Protein AF-A0A819NDY3-F1 (afdb_monomer_lite)

Foldseek 3Di:
DVQLVVLLQVLAVVSNVVVCVVCVVVCVVVVCVVVSVVSNLSSLVNQVVVVVVVDVDDDLVVSCVVNVPPDSVVSVVSVVD

Structure (mmCIF, N/CA/C/O backbone):
data_AF-A0A819NDY3-F1
#
_entry.id   AF-A0A819NDY3-F1
#
loop_
_atom_site.group_PDB
_atom_site.id
_atom_site.type_symbol
_atom_site.label_atom_id
_atom_site.label_alt_id
_atom_site.label_comp_id
_atom_site.label_asym_id
_atom_site.label_entity_id
_atom_site.label_seq_id
_atom_site.pdbx_PDB_ins_code
_atom_site.Cartn_x
_atom_site.Cartn_y
_atom_site.Cartn_z
_atom_site.occupancy
_atom_site.B_iso_or_equiv
_atom_site.auth_seq_id
_atom_site.auth_comp_id
_atom_site.auth_asym_id
_atom_site.auth_atom_id
_atom_site.pdbx_PDB_model_num
ATOM 1 N N . ILE A 1 1 ? -8.658 -7.186 13.027 1.00 58.03 1 ILE A N 1
ATOM 2 C CA . ILE A 1 1 ? -7.240 -6.757 13.167 1.00 58.03 1 ILE A CA 1
ATOM 3 C C . ILE A 1 1 ? -6.310 -7.614 12.302 1.00 58.03 1 ILE A C 1
ATOM 5 O O . ILE A 1 1 ? -5.603 -7.046 11.482 1.00 58.03 1 ILE A O 1
ATOM 9 N N . PHE A 1 2 ? -6.351 -8.952 12.393 1.00 65.38 2 PHE A N 1
ATOM 10 C CA . PHE A 1 2 ? -5.452 -9.834 11.624 1.00 65.38 2 PHE A CA 1
ATOM 11 C C . PHE A 1 2 ? -5.542 -9.654 10.094 1.00 65.38 2 PHE A C 1
ATOM 13 O O . PHE A 1 2 ? -4.517 -9.571 9.429 1.00 65.38 2 PHE A O 1
ATOM 20 N N . ASN A 1 3 ? -6.748 -9.467 9.540 1.00 67.38 3 ASN A N 1
ATOM 21 C CA . ASN A 1 3 ? -6.925 -9.205 8.102 1.00 67.38 3 ASN A CA 1
ATOM 22 C C . ASN A 1 3 ? -6.272 -7.900 7.620 1.00 67.38 3 ASN A C 1
ATOM 24 O O . ASN A 1 3 ? -5.795 -7.846 6.493 1.00 67.38 3 ASN A O 1
ATOM 28 N N . ILE A 1 4 ? -6.191 -6.873 8.474 1.00 68.94 4 ILE A N 1
ATOM 29 C CA . ILE A 1 4 ? -5.516 -5.608 8.138 1.00 68.94 4 ILE A CA 1
ATOM 30 C C . ILE A 1 4 ? -4.008 -5.845 8.074 1.00 68.94 4 ILE A C 1
ATOM 32 O O . ILE A 1 4 ? -3.352 -5.407 7.138 1.00 68.94 4 ILE A O 1
ATOM 36 N N . TYR A 1 5 ? -3.468 -6.587 9.045 1.00 68.44 5 TYR A N 1
ATOM 37 C CA . TYR A 1 5 ? -2.053 -6.948 9.071 1.00 68.44 5 TYR A CA 1
ATOM 38 C C . TYR A 1 5 ? -1.657 -7.791 7.851 1.00 68.44 5 TYR A C 1
ATOM 40 O O . TYR A 1 5 ? -0.636 -7.526 7.222 1.00 68.44 5 TYR A O 1
ATOM 48 N N . LEU A 1 6 ? -2.492 -8.765 7.473 1.00 70.25 6 LEU A N 1
ATOM 49 C CA . LEU A 1 6 ? -2.275 -9.574 6.273 1.00 70.25 6 LEU A CA 1
ATOM 50 C C . LEU A 1 6 ? -2.345 -8.737 4.990 1.00 70.25 6 LEU A C 1
ATOM 52 O O . LEU A 1 6 ? -1.487 -8.909 4.130 1.00 70.25 6 LEU A O 1
ATOM 56 N N . ALA A 1 7 ? -3.298 -7.806 4.875 1.00 68.25 7 ALA A N 1
ATOM 57 C CA . ALA A 1 7 ? -3.395 -6.904 3.724 1.00 68.25 7 ALA A CA 1
ATOM 58 C C . ALA A 1 7 ? -2.162 -5.989 3.601 1.00 68.25 7 ALA A C 1
ATOM 60 O O . ALA A 1 7 ? -1.611 -5.832 2.513 1.00 68.25 7 ALA A O 1
ATOM 61 N N . VAL A 1 8 ? -1.670 -5.456 4.726 1.00 69.00 8 VAL A N 1
ATOM 62 C CA . VAL A 1 8 ? -0.442 -4.642 4.774 1.00 69.00 8 VAL A CA 1
ATOM 63 C C . VAL A 1 8 ? 0.778 -5.460 4.365 1.00 69.00 8 VAL A C 1
ATOM 65 O O . VAL A 1 8 ? 1.598 -4.988 3.582 1.00 69.00 8 VAL A O 1
ATOM 68 N N . ARG A 1 9 ? 0.889 -6.698 4.860 1.00 67.06 9 ARG A N 1
ATOM 69 C CA . ARG A 1 9 ? 1.999 -7.601 4.538 1.00 67.06 9 ARG A CA 1
ATOM 70 C C . ARG A 1 9 ? 1.978 -8.056 3.078 1.00 67.06 9 ARG A C 1
ATOM 72 O O . ARG A 1 9 ? 3.042 -8.251 2.502 1.00 67.06 9 ARG A O 1
ATOM 79 N N . ALA A 1 10 ? 0.793 -8.234 2.501 1.00 68.25 10 ALA A N 1
ATOM 80 C CA . ALA A 1 10 ? 0.624 -8.612 1.102 1.00 68.25 10 ALA A CA 1
ATOM 81 C C . ALA A 1 10 ? 0.844 -7.441 0.126 1.00 68.25 10 ALA A C 1
ATOM 83 O O . ALA A 1 10 ? 1.074 -7.688 -1.052 1.00 68.25 10 ALA A O 1
ATOM 84 N N . GLY A 1 11 ? 0.802 -6.185 0.593 1.00 68.19 11 GLY A N 1
ATOM 85 C CA . GLY A 1 11 ? 0.922 -5.011 -0.280 1.00 68.19 11 GLY A CA 1
ATOM 86 C C . GLY A 1 11 ? -0.326 -4.755 -1.135 1.00 68.19 11 GLY A C 1
ATOM 87 O O . GLY A 1 11 ? -0.242 -4.057 -2.139 1.00 68.19 11 GLY A O 1
ATOM 88 N N . ASP A 1 12 ? -1.471 -5.330 -0.759 1.00 71.62 12 ASP A N 1
ATOM 89 C CA . ASP A 1 12 ? -2.665 -5.390 -1.602 1.00 71.62 12 ASP A CA 1
ATOM 90 C C . ASP A 1 12 ? -3.683 -4.308 -1.200 1.00 71.62 12 ASP A C 1
ATOM 92 O O . ASP A 1 12 ? -4.341 -4.391 -0.153 1.00 71.62 12 ASP A O 1
ATOM 96 N N . LEU A 1 13 ? -3.785 -3.255 -2.021 1.00 71.56 13 LEU A N 1
ATOM 97 C CA . LEU A 1 13 ? -4.664 -2.111 -1.757 1.00 71.56 13 LEU A CA 1
ATOM 98 C C . LEU A 1 13 ? -6.150 -2.456 -1.899 1.00 71.56 13 LEU A C 1
ATOM 100 O O . LEU A 1 13 ? -6.971 -1.883 -1.177 1.00 71.56 13 LEU A O 1
ATOM 104 N N . SER A 1 14 ? -6.499 -3.409 -2.767 1.00 72.44 14 SER A N 1
ATOM 105 C CA . SER A 1 14 ? -7.887 -3.837 -2.970 1.00 72.44 14 SER A CA 1
ATOM 106 C C . SER A 1 14 ? -8.436 -4.480 -1.699 1.00 72.44 14 SER A C 1
ATOM 108 O O . SER A 1 14 ? -9.457 -4.054 -1.154 1.00 72.44 14 SER A O 1
ATOM 110 N N . ARG A 1 15 ? -7.669 -5.417 -1.135 1.00 74.50 15 ARG A N 1
ATOM 111 C CA . ARG A 1 15 ? -8.028 -6.104 0.109 1.00 74.50 15 ARG A CA 1
ATOM 112 C C . ARG A 1 15 ? -8.023 -5.165 1.315 1.00 74.50 15 ARG A C 1
ATOM 114 O O . ARG A 1 15 ? -8.839 -5.313 2.223 1.00 74.50 15 ARG A O 1
ATOM 121 N N . PHE A 1 16 ? -7.124 -4.176 1.331 1.00 75.12 16 PHE A N 1
ATOM 122 C CA . PHE A 1 16 ? -7.130 -3.128 2.352 1.00 75.12 16 PHE A CA 1
ATOM 123 C C . PHE A 1 16 ? -8.422 -2.306 2.301 1.00 75.12 16 PHE A C 1
ATOM 125 O O . PHE A 1 16 ? -8.993 -2.042 3.357 1.00 75.12 16 PHE A O 1
ATOM 132 N N . LYS A 1 17 ? -8.910 -1.954 1.104 1.00 76.88 17 LYS A N 1
ATOM 133 C CA . LYS A 1 17 ? -10.131 -1.160 0.904 1.00 76.88 17 LYS A CA 1
ATOM 134 C C . LYS A 1 17 ? -11.394 -1.891 1.369 1.00 76.88 17 LYS A C 1
ATOM 136 O O . LYS A 1 17 ? -12.178 -1.291 2.097 1.00 76.88 17 LYS A O 1
ATOM 141 N N . GLU A 1 18 ? -11.555 -3.175 1.041 1.00 81.38 18 GLU A N 1
ATOM 142 C CA . GLU A 1 18 ? -12.690 -3.994 1.518 1.00 81.38 18 GLU A CA 1
ATOM 143 C C . GLU A 1 18 ? -12.739 -4.086 3.049 1.00 81.38 18 GLU A C 1
ATOM 145 O O . GLU A 1 18 ? -13.790 -3.954 3.682 1.00 81.38 18 GLU A O 1
ATOM 150 N N . VAL A 1 19 ? -11.576 -4.286 3.671 1.00 77.38 19 VAL A N 1
ATOM 151 C CA . VAL A 1 19 ? -11.469 -4.358 5.131 1.00 77.38 19 VAL A CA 1
ATOM 152 C C . VAL A 1 19 ? -11.731 -2.983 5.755 1.00 77.38 19 VAL A C 1
ATOM 154 O O . VAL A 1 19 ? -12.368 -2.897 6.803 1.00 77.38 19 VAL A O 1
ATOM 157 N N . LEU A 1 20 ? -11.284 -1.901 5.114 1.00 77.19 20 LEU A N 1
ATOM 158 C CA . LEU A 1 20 ? -11.579 -0.532 5.539 1.00 77.19 20 LEU A CA 1
ATOM 159 C C . LEU A 1 20 ? -13.084 -0.264 5.546 1.00 77.19 20 LEU A C 1
ATOM 161 O O . LEU A 1 20 ? -13.588 0.260 6.533 1.00 77.19 20 LEU A O 1
ATOM 165 N N . ASP A 1 21 ? -13.784 -0.670 4.488 1.00 79.75 21 ASP A N 1
ATOM 166 C CA . ASP A 1 21 ? -15.234 -0.523 4.358 1.00 79.75 21 ASP A CA 1
ATOM 167 C C . ASP A 1 21 ? -15.973 -1.299 5.461 1.00 79.75 21 ASP A C 1
ATOM 169 O O . ASP A 1 21 ? -16.760 -0.734 6.222 1.00 79.75 21 ASP A O 1
ATOM 173 N N . THR A 1 22 ? -15.579 -2.559 5.672 1.00 80.62 22 THR A N 1
ATOM 174 C CA . THR A 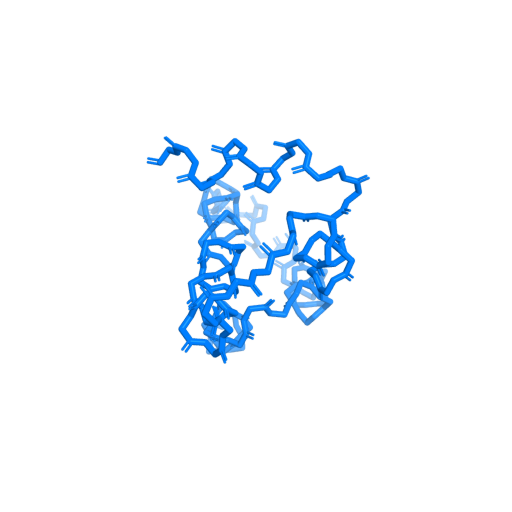1 22 ? -16.163 -3.446 6.694 1.00 80.62 22 THR A CA 1
ATOM 175 C C . THR A 1 22 ? -16.007 -2.902 8.121 1.00 80.62 22 THR A C 1
ATOM 177 O O . THR A 1 22 ? -16.891 -3.065 8.963 1.00 80.62 22 THR A O 1
ATOM 180 N N . TYR A 1 23 ? -14.871 -2.271 8.432 1.00 75.56 23 TYR A N 1
ATOM 181 C CA . TYR A 1 23 ? -14.560 -1.785 9.783 1.00 75.56 23 TYR A CA 1
ATOM 182 C C . TYR A 1 23 ? -14.699 -0.261 9.940 1.00 75.56 23 TYR A C 1
ATOM 184 O O . TYR A 1 23 ? -14.409 0.263 11.019 1.00 75.56 23 TYR A O 1
ATOM 192 N N . SER A 1 24 ? -15.190 0.446 8.916 1.00 72.00 24 SER A N 1
ATOM 193 C CA . SER A 1 24 ? -15.253 1.915 8.848 1.00 72.00 24 SER A CA 1
ATOM 194 C C . SER A 1 24 ? -15.973 2.535 10.056 1.00 72.00 24 SER A C 1
ATOM 196 O O . SER A 1 24 ? -15.478 3.478 10.675 1.00 72.00 24 SER A O 1
ATOM 198 N N . ASN A 1 25 ? -17.078 1.919 10.488 1.00 73.56 25 ASN A N 1
ATOM 199 C CA . ASN A 1 25 ? -17.878 2.363 11.636 1.00 73.56 25 ASN A CA 1
ATOM 200 C C . ASN A 1 25 ? -17.108 2.253 12.975 1.00 73.56 25 ASN A C 1
ATOM 202 O O . ASN A 1 25 ? -17.121 3.162 13.804 1.00 73.56 25 ASN A O 1
ATOM 206 N N . ARG A 1 26 ? -16.324 1.179 13.149 1.00 73.56 26 ARG A N 1
ATOM 207 C CA . ARG A 1 26 ? -15.470 0.979 14.335 1.00 73.56 26 ARG A CA 1
ATOM 208 C C . ARG A 1 26 ? -14.316 1.979 14.381 1.00 73.56 26 ARG A C 1
ATOM 210 O O . ARG A 1 26 ? -13.961 2.466 15.448 1.00 73.56 26 ARG A O 1
ATOM 217 N N . PHE A 1 27 ? -13.749 2.311 13.225 1.00 70.94 27 PHE A N 1
ATOM 218 C CA . PHE A 1 27 ? -12.631 3.248 13.130 1.00 70.94 27 PHE A CA 1
ATOM 219 C C . PHE A 1 27 ? -13.018 4.703 13.393 1.00 70.94 27 PHE A C 1
ATOM 221 O O . PHE A 1 27 ? -12.195 5.463 13.910 1.00 70.94 27 PHE A O 1
ATOM 228 N N . GLN A 1 28 ? -14.254 5.087 13.061 1.00 69.44 28 GLN A N 1
ATOM 229 C CA . GLN A 1 28 ? -14.781 6.414 13.380 1.00 69.44 28 GLN A CA 1
ATOM 230 C C . GLN A 1 28 ? -14.960 6.606 14.889 1.00 69.44 28 GLN A C 1
ATOM 232 O O . GLN A 1 28 ? -14.611 7.664 15.411 1.00 69.44 28 GLN A O 1
ATOM 237 N N . GLN A 1 29 ? -15.428 5.576 15.601 1.00 70.88 29 GLN A N 1
ATOM 238 C CA . GLN A 1 29 ? -15.565 5.623 17.061 1.00 70.88 29 GLN A CA 1
ATOM 239 C C . GLN A 1 29 ? -14.208 5.632 17.779 1.00 70.88 29 GLN A C 1
ATOM 241 O O . GLN A 1 29 ? -14.018 6.365 18.745 1.00 70.88 29 GLN A O 1
ATOM 246 N N . GLU A 1 30 ? -13.236 4.876 17.271 1.00 69.50 30 GLU A N 1
ATOM 247 C CA . GLU A 1 30 ? -11.950 4.638 17.938 1.00 69.50 30 GLU A CA 1
ATOM 248 C C . GLU A 1 30 ? -10.870 5.705 17.650 1.00 69.50 30 GLU A C 1
ATOM 250 O O . GLU A 1 30 ? -9.703 5.510 17.992 1.00 69.50 30 GLU A O 1
ATOM 255 N N . LYS A 1 31 ? -11.198 6.824 16.978 1.00 67.62 31 LYS A N 1
ATOM 256 C CA . LYS A 1 31 ? -10.228 7.865 16.545 1.00 67.62 31 LYS A CA 1
ATOM 257 C C . LYS A 1 31 ? -8.997 7.309 15.801 1.00 67.62 31 LYS A C 1
ATOM 259 O O . LYS A 1 31 ? -7.964 7.972 15.692 1.00 67.62 31 LYS A O 1
ATOM 264 N N . THR A 1 32 ? -9.080 6.107 15.233 1.00 74.56 32 THR A N 1
ATOM 265 C CA . THR A 1 32 ? -7.925 5.397 14.654 1.00 74.56 32 THR A CA 1
ATOM 266 C C . THR A 1 32 ? -7.625 5.814 13.214 1.00 74.56 32 THR A C 1
ATOM 268 O O . THR A 1 32 ? -6.762 5.234 12.560 1.00 74.56 32 THR A O 1
ATOM 271 N N . TRP A 1 33 ? -8.283 6.862 12.717 1.00 72.06 33 TRP A N 1
ATOM 272 C CA . TRP A 1 33 ? -8.122 7.375 11.356 1.00 72.06 33 TRP A CA 1
ATOM 273 C C . TRP A 1 33 ? -6.665 7.702 10.991 1.00 72.06 33 TRP A C 1
ATOM 275 O O . TRP A 1 33 ? -6.188 7.344 9.915 1.00 72.06 33 TRP A O 1
ATOM 285 N N . SER A 1 34 ? -5.908 8.291 11.924 1.00 77.12 34 SER A N 1
ATOM 286 C CA . SER A 1 34 ? -4.474 8.568 11.730 1.00 77.12 34 SER A CA 1
ATOM 287 C C . SER A 1 34 ? -3.655 7.287 11.511 1.00 77.12 34 SER A C 1
ATOM 289 O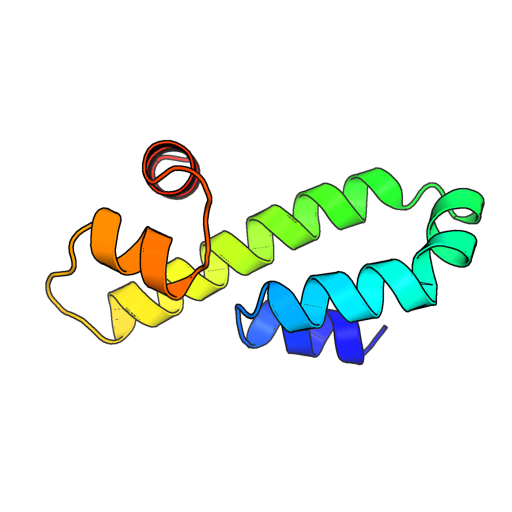 O . SER A 1 34 ? -2.742 7.253 10.683 1.00 77.12 34 SER A O 1
ATOM 291 N N . LEU A 1 35 ? -4.015 6.196 12.196 1.00 78.75 35 LEU A N 1
ATOM 292 C CA . LEU A 1 35 ? -3.365 4.899 12.020 1.00 78.75 35 LEU A CA 1
ATOM 293 C C . LEU A 1 35 ? -3.676 4.302 10.644 1.00 78.75 35 LEU A C 1
ATOM 295 O O . LEU A 1 35 ? -2.786 3.727 10.030 1.00 78.75 35 LEU A O 1
ATOM 299 N N . ILE A 1 36 ? -4.895 4.479 10.132 1.00 77.56 36 ILE A N 1
ATOM 300 C CA . ILE A 1 36 ? -5.313 3.987 8.808 1.00 77.56 36 ILE A CA 1
ATOM 301 C C . ILE A 1 36 ? -4.530 4.674 7.693 1.00 77.56 36 ILE A C 1
ATOM 303 O O . ILE A 1 36 ? -4.022 4.000 6.799 1.00 77.56 36 ILE A O 1
ATOM 307 N N . ILE A 1 37 ? -4.375 5.998 7.763 1.00 77.25 37 ILE A N 1
ATOM 308 C CA . ILE A 1 37 ? -3.577 6.752 6.785 1.00 77.25 37 ILE A CA 1
ATOM 309 C C . ILE A 1 37 ? -2.127 6.252 6.799 1.00 77.25 37 ILE A C 1
ATOM 311 O O . ILE A 1 37 ? -1.543 5.984 5.748 1.00 77.25 37 ILE A O 1
ATOM 315 N N . ARG A 1 38 ? -1.556 6.059 7.996 1.00 80.69 38 ARG A N 1
ATOM 316 C CA . ARG A 1 38 ? -0.209 5.492 8.145 1.00 80.69 38 ARG A CA 1
ATOM 317 C C . ARG A 1 38 ? -0.132 4.071 7.594 1.00 80.69 38 ARG A C 1
ATOM 319 O O . ARG A 1 38 ? 0.829 3.764 6.898 1.00 80.69 38 ARG A O 1
ATOM 326 N N . LEU A 1 39 ? -1.118 3.217 7.866 1.00 78.31 39 LEU A N 1
ATOM 327 C CA . LEU A 1 39 ? -1.180 1.845 7.357 1.00 78.31 39 LEU A CA 1
ATOM 328 C C . LEU A 1 39 ? -1.221 1.825 5.834 1.00 78.31 39 LEU A C 1
ATOM 330 O O . LEU A 1 39 ? -0.448 1.086 5.241 1.00 78.31 39 LEU A O 1
ATOM 334 N N . ARG A 1 40 ? -2.025 2.689 5.204 1.00 77.62 40 ARG A N 1
ATOM 335 C CA . ARG A 1 40 ? -2.087 2.824 3.744 1.00 77.62 40 ARG A CA 1
ATOM 336 C C . ARG A 1 40 ? -0.712 3.138 3.150 1.00 77.62 40 ARG A C 1
ATOM 338 O O . ARG A 1 40 ? -0.269 2.453 2.235 1.00 77.62 40 ARG A O 1
ATOM 345 N N . HIS A 1 41 ? 0.006 4.108 3.719 1.00 77.06 41 HIS A N 1
ATOM 346 C CA . HIS A 1 41 ? 1.370 4.425 3.276 1.00 77.06 41 HIS A CA 1
ATOM 347 C C . HIS A 1 41 ? 2.364 3.284 3.560 1.00 77.06 41 HIS A C 1
ATOM 349 O O . HIS A 1 41 ? 3.263 3.043 2.761 1.00 77.06 41 HIS A O 1
ATOM 355 N N . ASN A 1 42 ? 2.194 2.541 4.661 1.00 79.50 42 ASN A N 1
ATOM 356 C CA . ASN A 1 42 ? 3.021 1.368 4.968 1.00 79.50 42 ASN A CA 1
ATOM 357 C C . ASN A 1 42 ? 2.760 0.192 4.011 1.00 79.50 42 ASN A C 1
ATOM 359 O O . ASN A 1 42 ? 3.713 -0.496 3.649 1.00 79.50 42 ASN A O 1
ATOM 363 N N . VAL A 1 43 ? 1.512 -0.024 3.5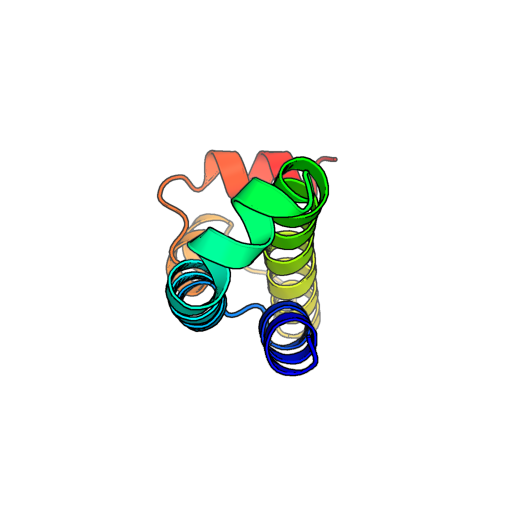72 1.00 78.75 43 VAL A N 1
ATOM 364 C CA . VAL A 1 43 ? 1.161 -1.035 2.556 1.00 78.75 43 VAL A CA 1
ATOM 365 C C . VAL A 1 43 ? 1.897 -0.721 1.258 1.00 78.75 43 VAL A C 1
ATOM 367 O O . VAL A 1 43 ? 2.577 -1.590 0.720 1.00 78.75 43 VAL A O 1
ATOM 370 N N . ILE A 1 44 ? 1.841 0.538 0.813 1.00 78.38 44 ILE A N 1
ATOM 371 C CA . ILE A 1 44 ? 2.504 0.987 -0.417 1.00 78.38 44 ILE A CA 1
ATOM 372 C C . ILE A 1 44 ? 4.024 0.819 -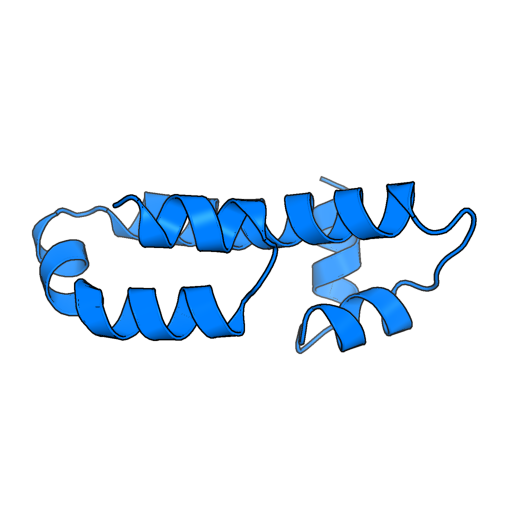0.300 1.00 78.38 44 ILE A C 1
ATOM 374 O O . ILE A 1 44 ? 4.630 0.176 -1.152 1.00 78.38 44 ILE A O 1
ATOM 378 N N . LYS A 1 45 ? 4.649 1.291 0.790 1.00 79.56 45 LYS A N 1
ATOM 379 C CA . LYS A 1 45 ? 6.094 1.099 1.022 1.00 79.56 45 LYS A CA 1
ATOM 380 C C . LYS A 1 45 ? 6.503 -0.375 1.013 1.00 79.56 45 LYS A C 1
ATOM 382 O O . LYS A 1 45 ? 7.538 -0.724 0.447 1.00 79.56 45 LYS A O 1
ATOM 387 N N . THR A 1 46 ? 5.698 -1.239 1.630 1.00 80.56 46 THR A N 1
ATOM 388 C CA . THR A 1 46 ? 5.966 -2.683 1.681 1.00 80.56 46 THR A CA 1
ATOM 389 C C . THR A 1 46 ? 5.838 -3.313 0.297 1.00 80.56 46 THR A C 1
ATOM 391 O O . THR A 1 46 ? 6.726 -4.063 -0.104 1.00 80.56 46 THR A O 1
ATOM 394 N N . GLY A 1 47 ? 4.791 -2.964 -0.456 1.00 78.81 47 GLY A N 1
ATOM 395 C CA . GLY A 1 47 ? 4.584 -3.433 -1.824 1.00 78.81 47 GLY A CA 1
ATOM 396 C C . GLY A 1 47 ? 5.720 -3.017 -2.758 1.00 78.81 47 GLY A C 1
ATOM 397 O O . GLY A 1 47 ? 6.272 -3.863 -3.456 1.00 78.81 47 GLY A O 1
ATOM 398 N N . ILE A 1 48 ? 6.159 -1.756 -2.695 1.00 78.25 48 ILE A N 1
ATOM 399 C CA . ILE A 1 48 ? 7.307 -1.285 -3.481 1.00 78.25 48 ILE A CA 1
ATOM 400 C C . ILE A 1 48 ? 8.574 -2.047 -3.096 1.00 78.25 48 ILE A C 1
ATOM 402 O O . ILE A 1 48 ? 9.260 -2.557 -3.973 1.00 78.25 48 ILE A O 1
ATOM 406 N N . LYS A 1 49 ? 8.862 -2.209 -1.799 1.00 78.62 49 LYS A N 1
ATOM 407 C CA . LYS A 1 49 ? 10.042 -2.954 -1.340 1.00 78.62 49 LYS A CA 1
ATOM 408 C C . LYS A 1 49 ? 10.034 -4.408 -1.822 1.00 78.62 49 LYS A C 1
ATOM 410 O O . LYS A 1 49 ? 11.068 -4.910 -2.249 1.00 78.62 49 LYS A O 1
ATOM 415 N N . MET A 1 50 ? 8.880 -5.071 -1.787 1.00 78.25 50 MET A N 1
ATOM 416 C CA . MET A 1 50 ? 8.700 -6.438 -2.291 1.00 78.25 50 MET A CA 1
ATOM 417 C C . MET A 1 50 ? 8.992 -6.531 -3.797 1.00 78.25 50 MET A C 1
ATOM 419 O O . MET A 1 50 ? 9.670 -7.453 -4.257 1.00 78.25 50 MET A O 1
ATOM 423 N N . ILE A 1 51 ? 8.517 -5.546 -4.561 1.00 78.94 51 ILE A N 1
ATOM 424 C CA . ILE A 1 51 ? 8.752 -5.446 -6.001 1.00 78.94 51 ILE A CA 1
ATOM 425 C C . ILE A 1 51 ? 10.230 -5.134 -6.291 1.00 78.94 51 ILE A C 1
ATOM 427 O O . ILE A 1 51 ? 10.835 -5.821 -7.108 1.00 78.94 51 ILE A O 1
ATOM 431 N N . SER A 1 52 ? 10.848 -4.183 -5.587 1.00 77.00 52 SER A N 1
ATOM 432 C CA . SER A 1 52 ? 12.274 -3.851 -5.729 1.00 77.00 52 SER A CA 1
ATOM 433 C C . SER A 1 52 ? 13.200 -5.014 -5.365 1.00 77.00 52 SER A C 1
ATOM 435 O O . SER A 1 52 ? 14.279 -5.130 -5.931 1.00 77.00 52 SER A O 1
ATOM 437 N N . LEU A 1 53 ? 12.796 -5.892 -4.442 1.00 78.69 53 LEU A N 1
ATOM 438 C CA . LEU A 1 53 ? 13.539 -7.122 -4.142 1.00 78.69 53 LEU A CA 1
ATOM 439 C C . LEU A 1 53 ? 13.410 -8.173 -5.253 1.00 78.69 53 LEU A C 1
ATOM 441 O O . LEU A 1 53 ? 14.327 -8.963 -5.454 1.00 78.69 53 LEU 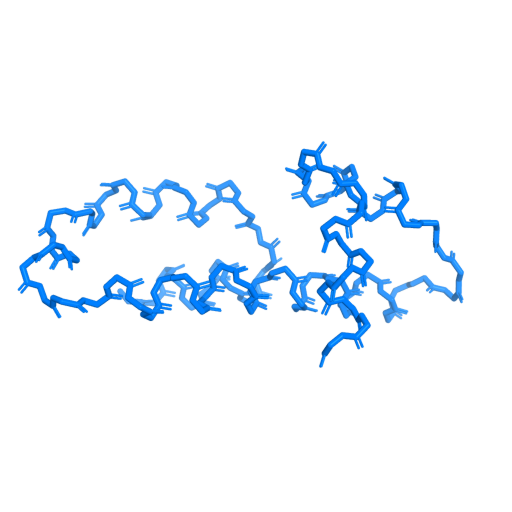A O 1
ATOM 445 N N . SER A 1 54 ? 12.280 -8.192 -5.962 1.00 79.94 54 SER A N 1
ATOM 446 C CA . SER A 1 54 ? 12.004 -9.171 -7.020 1.00 79.94 54 SER A CA 1
ATOM 447 C C . SER A 1 54 ? 12.578 -8.761 -8.382 1.00 79.94 54 SER A C 1
ATOM 449 O O . SER A 1 54 ? 12.860 -9.625 -9.210 1.00 79.94 54 SER A O 1
ATOM 451 N N . TYR A 1 55 ? 12.765 -7.460 -8.627 1.00 77.44 55 TYR A N 1
ATOM 452 C CA . TYR A 1 55 ? 13.228 -6.916 -9.905 1.00 77.44 55 TYR A CA 1
ATOM 453 C C . TYR A 1 55 ? 14.463 -6.027 -9.720 1.00 77.44 55 TYR A C 1
ATOM 455 O O . TYR A 1 55 ? 14.405 -5.007 -9.042 1.00 77.44 55 TYR A O 1
ATOM 463 N N . ALA A 1 56 ? 15.568 -6.368 -10.393 1.00 68.62 56 ALA A N 1
ATOM 464 C CA . ALA A 1 56 ? 16.815 -5.593 -10.346 1.00 68.62 56 ALA A CA 1
ATOM 465 C C . ALA A 1 56 ? 16.686 -4.176 -10.948 1.00 68.62 56 ALA A C 1
ATOM 467 O O . ALA A 1 56 ? 17.395 -3.258 -10.539 1.00 68.62 56 ALA A O 1
ATOM 468 N N . LYS A 1 57 ? 15.782 -3.995 -11.919 1.00 70.88 57 LYS A N 1
ATOM 469 C CA . LYS A 1 57 ? 15.343 -2.702 -12.461 1.00 70.88 57 LYS A CA 1
ATOM 470 C C . LYS A 1 57 ? 13.857 -2.790 -12.773 1.00 70.88 57 LYS A C 1
ATOM 472 O O . LYS A 1 57 ? 13.433 -3.711 -13.465 1.00 70.88 57 LYS A O 1
ATOM 477 N N . ILE A 1 58 ? 13.092 -1.826 -12.286 1.00 77.19 58 ILE A N 1
ATOM 478 C CA . ILE A 1 58 ? 11.676 -1.674 -12.600 1.00 77.19 58 ILE A CA 1
ATOM 479 C C . ILE A 1 58 ? 11.353 -0.182 -12.713 1.00 77.19 58 ILE A C 1
ATOM 481 O O . ILE A 1 58 ? 11.904 0.626 -11.964 1.00 77.19 58 ILE A O 1
ATOM 485 N N . SER A 1 59 ? 10.499 0.185 -13.667 1.00 77.44 59 SER A N 1
ATOM 486 C CA . SER A 1 59 ? 10.054 1.568 -13.841 1.00 77.44 59 SER A CA 1
ATOM 487 C C . SER A 1 59 ? 8.986 1.923 -12.809 1.00 77.44 59 SER A C 1
ATOM 489 O O . SER A 1 59 ? 8.127 1.102 -12.481 1.00 77.44 59 SER A O 1
ATOM 491 N N . PHE A 1 60 ? 8.975 3.171 -12.338 1.00 71.25 60 PHE A N 1
ATOM 492 C CA . PHE A 1 60 ? 7.947 3.654 -11.406 1.00 71.25 60 PHE A CA 1
ATOM 493 C C . PHE A 1 60 ? 6.525 3.542 -11.977 1.00 71.25 60 PHE A C 1
ATOM 495 O O . PHE A 1 60 ? 5.587 3.281 -11.229 1.00 71.25 60 PHE A O 1
ATOM 502 N N . SER A 1 61 ? 6.367 3.639 -13.300 1.00 73.31 61 SER A N 1
ATOM 503 C CA . SER A 1 61 ? 5.092 3.404 -13.989 1.00 73.31 61 SER A CA 1
ATOM 504 C C . SER A 1 61 ? 4.581 1.968 -13.817 1.00 73.31 61 SER A C 1
ATOM 506 O O . SER A 1 61 ? 3.400 1.775 -13.540 1.00 73.31 61 SER A O 1
ATOM 508 N N . ASP A 1 62 ? 5.461 0.963 -13.900 1.00 76.62 62 ASP A N 1
ATOM 509 C CA . ASP A 1 62 ? 5.094 -0.449 -13.706 1.00 76.62 62 ASP A CA 1
ATOM 510 C C . ASP A 1 62 ? 4.735 -0.741 -12.245 1.00 76.62 62 ASP A C 1
ATOM 512 O O . ASP A 1 62 ? 3.821 -1.517 -11.953 1.00 76.62 62 ASP A O 1
ATOM 516 N N . ILE A 1 63 ? 5.440 -0.091 -11.314 1.00 75.75 63 ILE A N 1
ATOM 517 C CA . ILE A 1 63 ? 5.136 -0.134 -9.880 1.00 75.75 63 ILE A CA 1
ATOM 518 C C . ILE A 1 63 ? 3.745 0.459 -9.625 1.00 75.75 63 ILE A C 1
ATOM 520 O O . ILE A 1 63 ? 2.927 -0.180 -8.965 1.00 75.75 63 ILE A O 1
ATOM 524 N N . ALA A 1 64 ? 3.463 1.646 -10.168 1.00 72.75 64 ALA A N 1
ATOM 525 C CA . ALA A 1 64 ? 2.184 2.327 -10.004 1.00 72.75 64 ALA A CA 1
ATOM 526 C C . ALA A 1 64 ? 1.023 1.506 -10.581 1.00 72.75 64 ALA A C 1
ATOM 528 O O . ALA A 1 64 ? 0.003 1.349 -9.913 1.00 72.75 64 ALA A O 1
ATOM 529 N N . GLN A 1 65 ? 1.204 0.891 -11.757 1.00 74.62 65 GLN A N 1
ATOM 530 C CA . GLN A 1 65 ? 0.201 -0.010 -12.328 1.00 74.62 65 GLN A CA 1
ATOM 531 C C . GLN A 1 65 ? -0.028 -1.260 -11.470 1.00 74.62 65 GLN A C 1
ATOM 533 O O . GLN A 1 65 ? -1.177 -1.629 -11.231 1.00 74.62 65 GLN A O 1
ATOM 538 N N . LYS A 1 66 ? 1.034 -1.903 -10.963 1.00 74.00 66 LYS A N 1
ATOM 539 C CA . LYS A 1 66 ? 0.906 -3.085 -10.088 1.00 74.00 66 LYS A CA 1
ATOM 540 C C . LYS A 1 66 ? 0.248 -2.770 -8.747 1.00 74.00 66 LYS A C 1
ATOM 542 O O . LYS A 1 66 ? -0.447 -3.624 -8.207 1.00 74.00 66 LYS A O 1
ATOM 547 N N . LEU A 1 67 ? 0.478 -1.575 -8.211 1.00 72.50 67 LEU A N 1
ATOM 548 C CA . LEU A 1 67 ? -0.103 -1.115 -6.948 1.00 72.50 67 LEU A CA 1
ATOM 549 C C . LEU A 1 67 ? -1.442 -0.388 -7.130 1.00 72.50 67 LEU A C 1
ATOM 551 O O . LEU A 1 67 ? -2.019 0.031 -6.133 1.00 72.50 67 LEU A O 1
ATOM 555 N N . GLN A 1 68 ? -1.946 -0.245 -8.363 1.00 68.25 68 GLN A N 1
ATOM 556 C CA . GLN A 1 68 ? -3.155 0.534 -8.669 1.00 68.25 68 GLN A CA 1
ATOM 557 C C . GLN A 1 68 ? -3.113 1.943 -8.051 1.00 68.25 68 GLN A C 1
ATOM 559 O O . GLN A 1 68 ? -4.098 2.427 -7.497 1.00 68.25 68 GLN A O 1
ATOM 564 N N . LEU A 1 69 ? -1.944 2.581 -8.094 1.00 68.00 69 LEU A N 1
ATOM 565 C CA . LEU A 1 69 ? -1.788 3.969 -7.677 1.00 68.00 69 LEU A CA 1
ATOM 566 C C . LEU A 1 69 ? -2.236 4.872 -8.825 1.00 68.00 69 LEU A C 1
ATOM 568 O O . LEU A 1 69 ? -1.775 4.706 -9.953 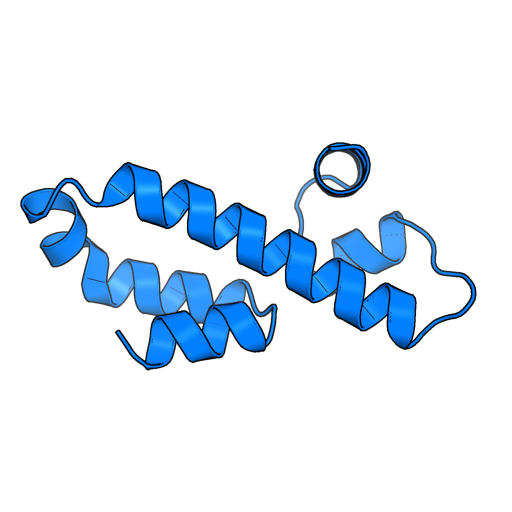1.00 68.00 69 LEU A O 1
ATOM 572 N N . ASP A 1 70 ? -3.116 5.828 -8.524 1.00 62.75 70 ASP A N 1
ATOM 573 C CA . ASP A 1 70 ? -3.651 6.776 -9.509 1.00 62.75 70 ASP A CA 1
ATOM 574 C C . ASP A 1 70 ? -2.559 7.672 -10.122 1.00 62.75 70 ASP A C 1
ATOM 576 O O . ASP A 1 70 ? -2.694 8.092 -11.269 1.00 62.75 70 ASP A O 1
ATOM 580 N N . SER A 1 71 ? -1.457 7.910 -9.394 1.00 65.62 71 SER A N 1
ATOM 581 C CA . SER A 1 71 ? -0.304 8.671 -9.887 1.00 65.62 71 SER A CA 1
ATOM 582 C C . SER A 1 71 ? 1.032 7.965 -9.601 1.00 65.62 71 SER A C 1
ATOM 584 O O . SER A 1 71 ? 1.297 7.577 -8.458 1.00 65.62 71 SER A O 1
ATOM 586 N N . PRO A 1 72 ? 1.933 7.845 -10.597 1.00 68.00 72 PRO A N 1
ATOM 587 C CA . PRO A 1 72 ? 3.304 7.373 -10.382 1.00 68.00 72 PRO A CA 1
ATOM 588 C C . PRO A 1 72 ? 4.133 8.338 -9.518 1.00 68.00 72 PRO A C 1
ATOM 590 O O . PRO A 1 72 ? 5.069 7.911 -8.846 1.00 68.00 72 PRO A O 1
ATOM 593 N N . GLU A 1 73 ? 3.754 9.615 -9.483 1.00 70.69 73 GLU A N 1
ATOM 594 C CA . GLU A 1 73 ? 4.374 10.663 -8.661 1.00 70.69 73 GLU A CA 1
ATOM 595 C C . GLU A 1 73 ? 4.212 10.380 -7.158 1.00 70.69 73 GLU A C 1
ATOM 597 O O . GLU A 1 73 ? 5.149 10.563 -6.384 1.00 70.69 73 GLU A O 1
ATOM 602 N N . ASP A 1 74 ? 3.053 9.856 -6.739 1.00 68.31 74 ASP A N 1
ATOM 603 C CA . ASP A 1 74 ? 2.818 9.415 -5.359 1.00 68.31 74 ASP A CA 1
ATOM 604 C C . ASP A 1 74 ? 3.738 8.244 -4.992 1.00 68.31 74 ASP A C 1
ATOM 606 O O . ASP A 1 74 ? 4.281 8.190 -3.888 1.00 68.31 74 ASP A O 1
ATOM 610 N N . ALA A 1 75 ? 3.957 7.312 -5.926 1.00 67.94 75 ALA A N 1
ATOM 611 C CA . ALA A 1 75 ? 4.867 6.192 -5.710 1.00 67.94 75 ALA A CA 1
ATOM 612 C C . ALA A 1 75 ? 6.313 6.681 -5.522 1.00 67.94 75 ALA A C 1
ATOM 614 O O . ALA A 1 75 ? 6.998 6.230 -4.602 1.00 67.94 75 ALA A O 1
ATOM 615 N N . GLU A 1 76 ? 6.757 7.633 -6.346 1.00 73.88 76 GLU A N 1
ATOM 616 C CA . GLU A 1 76 ? 8.082 8.247 -6.237 1.00 73.88 76 GLU A CA 1
ATOM 617 C C . GLU A 1 76 ? 8.244 9.011 -4.915 1.00 73.88 76 GLU A C 1
ATOM 619 O O . GLU A 1 76 ? 9.215 8.790 -4.188 1.00 73.88 76 GLU A O 1
ATOM 624 N N . TYR A 1 77 ? 7.258 9.829 -4.535 1.00 73.94 77 TYR A N 1
ATOM 625 C CA . TYR A 1 77 ? 7.282 10.591 -3.285 1.00 73.94 77 TYR A CA 1
ATOM 626 C C . TYR A 1 77 ? 7.327 9.687 -2.043 1.00 73.94 77 TYR A C 1
ATOM 628 O O . TYR A 1 77 ? 8.016 9.984 -1.064 1.00 73.94 77 TYR A O 1
ATOM 636 N N . ILE A 1 78 ? 6.615 8.557 -2.073 1.00 71.94 78 ILE A N 1
ATOM 637 C CA . ILE A 1 78 ? 6.602 7.580 -0.977 1.00 71.94 78 ILE A CA 1
ATOM 638 C C . ILE A 1 78 ? 7.941 6.835 -0.862 1.00 71.94 78 ILE A C 1
ATOM 640 O O . ILE A 1 78 ? 8.319 6.470 0.253 1.00 71.94 78 ILE A O 1
ATOM 644 N N . VAL A 1 79 ? 8.651 6.605 -1.972 1.00 65.69 79 VAL A N 1
ATOM 645 C CA . VAL A 1 79 ? 9.985 5.971 -1.989 1.00 65.69 79 VAL A CA 1
ATOM 646 C C . VAL A 1 79 ? 11.086 6.943 -1.582 1.00 65.69 79 VAL A C 1
ATOM 648 O O . VAL A 1 79 ? 12.012 6.549 -0.877 1.00 65.69 79 VAL A O 1
ATOM 651 N N . ALA A 1 80 ? 10.984 8.205 -2.000 1.00 68.00 80 ALA A N 1
ATOM 652 C CA . ALA A 1 80 ? 11.957 9.247 -1.687 1.00 68.00 80 ALA A CA 1
ATOM 653 C C . ALA A 1 80 ? 11.954 9.668 -0.203 1.00 68.00 80 ALA A C 1
ATOM 655 O O . ALA A 1 80 ? 12.863 10.376 0.233 1.00 68.00 80 ALA A O 1
ATOM 656 N N . LYS A 1 81 ? 10.947 9.244 0.573 1.00 63.84 81 LYS A N 1
ATOM 657 C CA . LYS A 1 81 ? 10.758 9.574 1.991 1.00 63.84 81 LYS A CA 1
ATOM 658 C C . LYS A 1 81 ? 10.938 8.373 2.907 1.00 63.84 81 LYS A C 1
ATOM 660 O O . LYS A 1 81 ? 11.487 8.544 4.013 1.00 63.84 81 LYS A O 1
#

Radius of gyration: 13.37 Å; chains: 1; bounding box: 35×20×32 Å

Secondary structure (DSSP, 8-state):
-HHHHHHHHHT-HHHHHHHHHHHHHHHHHTTTHHHHHHHHHHHHHHHHHHHHHH-SS--HHHHHHHTT-S-HHHHHHHHH-

Sequence (81 aa):
IFNIYLAVRAGDLSRFKEVLDTYSNRFQQEKTWSLIIRLRHNVIKTGIKMISLSYAKISFSDIAQKLQLDSPEDAEYIVAK

pLDDT: mean 73.29, std 4.98, range [58.03, 81.38]